Protein AF-E8RUQ1-F1 (afdb_monomer_lite)

Radius of gyration: 17.15 Å; chains: 1; bounding box: 32×26×61 Å

Structure (mmCIF, N/CA/C/O backbone):
data_AF-E8RUQ1-F1
#
_entry.id   AF-E8RUQ1-F1
#
loop_
_atom_site.group_PDB
_atom_site.id
_atom_site.type_symbol
_atom_site.label_atom_id
_atom_site.label_alt_id
_atom_site.label_comp_id
_atom_site.label_asym_id
_atom_site.label_entity_id
_atom_site.label_seq_id
_atom_site.pdbx_PDB_ins_code
_atom_site.Cartn_x
_atom_site.Cartn_y
_atom_site.Cartn_z
_atom_site.occupancy
_atom_site.B_iso_or_equiv
_atom_site.auth_seq_id
_atom_site.auth_comp_id
_atom_site.auth_asym_id
_atom_site.auth_atom_id
_atom_site.pdbx_PDB_model_num
ATOM 1 N N . MET A 1 1 ? -16.596 -7.059 -47.973 1.00 49.41 1 MET A N 1
ATOM 2 C CA . MET A 1 1 ? -15.232 -7.425 -47.549 1.00 49.41 1 MET A CA 1
ATOM 3 C C . MET A 1 1 ? -14.507 -6.138 -47.224 1.00 49.41 1 MET A C 1
ATOM 5 O O . MET A 1 1 ? -14.050 -5.463 -48.133 1.00 49.41 1 MET A O 1
ATOM 9 N N . THR A 1 2 ? -14.486 -5.767 -45.951 1.00 41.00 2 THR A N 1
ATOM 10 C CA . THR A 1 2 ? -13.601 -4.721 -45.436 1.00 41.00 2 THR A CA 1
ATOM 11 C C . THR A 1 2 ? -13.056 -5.258 -44.128 1.00 41.00 2 THR A C 1
ATOM 13 O O . THR A 1 2 ? -13.802 -5.530 -43.191 1.00 41.00 2 THR A O 1
ATOM 16 N N . ASP A 1 3 ? -11.765 -5.543 -44.189 1.00 45.41 3 ASP A N 1
ATOM 17 C CA . ASP A 1 3 ? -10.920 -6.130 -43.165 1.00 45.41 3 ASP A CA 1
ATOM 18 C C . ASP A 1 3 ? -10.891 -5.194 -41.949 1.00 45.41 3 ASP A C 1
ATOM 20 O O . ASP A 1 3 ? -10.539 -4.018 -42.072 1.00 45.41 3 ASP A O 1
ATOM 24 N N . VAL A 1 4 ? -11.347 -5.686 -40.799 1.00 50.34 4 VAL A N 1
ATOM 25 C CA . VAL A 1 4 ? -11.231 -4.970 -39.526 1.00 50.34 4 VAL A CA 1
ATOM 26 C C . VAL A 1 4 ? -9.870 -5.358 -38.954 1.00 50.34 4 VAL A C 1
ATOM 28 O O . VAL A 1 4 ? -9.666 -6.543 -38.685 1.00 50.34 4 VAL A O 1
ATOM 31 N N . PRO A 1 5 ? -8.931 -4.415 -38.765 1.00 42.22 5 PRO A N 1
ATOM 32 C CA . PRO A 1 5 ? -7.619 -4.754 -38.233 1.00 42.22 5 PRO A CA 1
ATOM 33 C C . PRO A 1 5 ? -7.761 -5.328 -36.814 1.00 42.22 5 PRO A C 1
ATOM 35 O O . PRO A 1 5 ? -8.606 -4.853 -36.045 1.00 42.22 5 PRO A O 1
ATOM 38 N N . PRO A 1 6 ? -6.958 -6.341 -36.439 1.00 42.31 6 PRO A N 1
ATOM 39 C CA . PRO A 1 6 ? -7.026 -6.921 -35.110 1.00 42.31 6 PRO A CA 1
ATOM 40 C C . PRO A 1 6 ? -6.632 -5.859 -34.084 1.00 42.31 6 PRO A C 1
ATOM 42 O O . PRO A 1 6 ? -5.588 -5.216 -34.196 1.00 42.31 6 PRO A O 1
ATOM 45 N N . LEU A 1 7 ? -7.495 -5.673 -33.087 1.00 44.88 7 LEU A N 1
ATOM 46 C CA . LEU A 1 7 ? -7.220 -4.844 -31.921 1.00 44.88 7 LEU A CA 1
ATOM 47 C C . LEU A 1 7 ? -5.932 -5.345 -31.256 1.00 44.88 7 LEU A C 1
ATOM 49 O O . LEU A 1 7 ? -5.874 -6.468 -30.756 1.00 44.88 7 LEU A O 1
ATOM 53 N N . SER A 1 8 ? -4.904 -4.498 -31.259 1.00 43.84 8 SER A N 1
ATOM 54 C CA . SER A 1 8 ? -3.707 -4.644 -30.432 1.00 43.84 8 SER A CA 1
ATOM 55 C C . SER A 1 8 ? -4.088 -4.934 -28.970 1.00 43.84 8 SER A C 1
ATOM 57 O O . SER A 1 8 ? -5.129 -4.453 -28.510 1.00 43.84 8 SER A O 1
ATOM 59 N N . PRO A 1 9 ? -3.263 -5.672 -28.203 1.00 44.19 9 PRO A N 1
ATOM 60 C CA . PRO A 1 9 ? -3.585 -6.070 -26.838 1.00 44.19 9 PRO A CA 1
ATOM 61 C C . PRO A 1 9 ? -3.431 -4.872 -25.888 1.00 44.19 9 PRO A C 1
ATOM 63 O O . PRO A 1 9 ? -2.468 -4.762 -25.139 1.00 44.19 9 PRO A O 1
ATOM 66 N N . HIS A 1 10 ? -4.385 -3.945 -25.901 1.00 43.06 10 HIS A N 1
ATOM 67 C CA . HIS A 1 10 ? -4.490 -2.862 -24.922 1.00 43.06 10 HIS A CA 1
ATOM 68 C C . HIS A 1 10 ? -5.334 -3.302 -23.715 1.00 43.06 10 HIS A C 1
ATOM 70 O O . HIS A 1 10 ? -6.292 -2.635 -23.335 1.00 43.06 10 HIS A O 1
ATOM 76 N N . GLY A 1 11 ? -4.988 -4.453 -23.127 1.00 44.03 11 GLY A N 1
ATOM 77 C CA . GLY A 1 11 ? -5.671 -5.010 -21.952 1.00 44.03 11 GLY A CA 1
ATOM 78 C C . GLY A 1 11 ? -5.129 -4.532 -20.597 1.00 44.03 11 GLY A C 1
ATOM 79 O O . GLY A 1 11 ? -5.869 -4.532 -19.623 1.00 44.03 11 GLY A O 1
ATOM 80 N N . SER A 1 12 ? -3.873 -4.080 -20.508 1.00 52.59 12 SER A N 1
ATOM 81 C CA . SER A 1 12 ? -3.202 -3.942 -19.199 1.00 52.59 12 SER A CA 1
ATOM 82 C C . SER A 1 12 ? -3.339 -2.574 -18.518 1.00 52.59 12 SER A C 1
ATOM 84 O O . SER A 1 12 ? -3.370 -2.509 -17.295 1.00 52.59 12 SER A O 1
ATOM 86 N N . LEU A 1 13 ? -3.512 -1.471 -19.257 1.00 53.28 13 LEU A N 1
ATOM 87 C CA . LEU A 1 13 ? -3.581 -0.130 -18.642 1.00 53.28 13 LEU A CA 1
ATOM 88 C C . LEU A 1 13 ? -4.816 0.059 -17.736 1.00 53.28 13 LEU A C 1
ATOM 90 O O . LEU A 1 13 ? -4.771 0.812 -16.763 1.00 53.28 13 LEU A O 1
ATOM 94 N N . GLY A 1 14 ? -5.915 -0.641 -18.036 1.00 61.88 14 GLY A N 1
ATOM 95 C CA . GLY A 1 14 ? -7.154 -0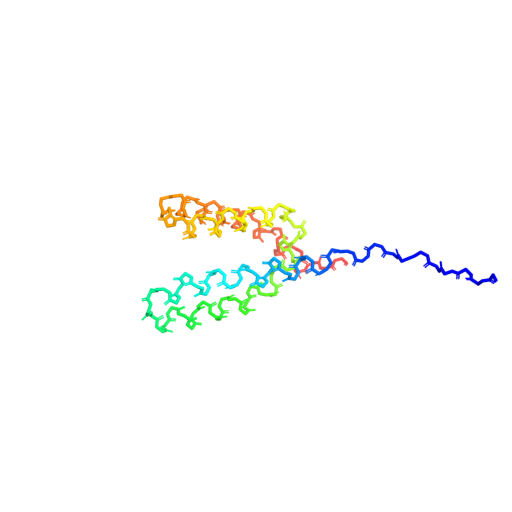.575 -17.258 1.00 61.88 14 GLY A CA 1
ATOM 96 C C . GLY A 1 14 ? -7.066 -1.304 -15.917 1.00 61.88 14 GLY A C 1
ATOM 97 O O . GLY A 1 14 ? -7.509 -0.770 -14.902 1.00 61.88 14 GLY A O 1
ATOM 98 N N . GLU A 1 15 ? -6.469 -2.496 -15.893 1.00 68.62 15 GLU A N 1
ATOM 99 C CA . GLU A 1 15 ? -6.264 -3.270 -14.661 1.00 68.62 15 GLU A CA 1
ATOM 100 C C . GLU A 1 15 ? -5.263 -2.580 -13.736 1.00 68.62 15 GLU A C 1
ATOM 102 O O . GLU A 1 15 ? -5.449 -2.519 -12.521 1.00 68.62 15 GLU A O 1
ATOM 107 N N . GLU A 1 16 ? -4.226 -1.974 -14.309 1.00 71.75 16 GLU A N 1
ATOM 108 C CA . GLU A 1 16 ? -3.204 -1.287 -13.539 1.00 71.75 16 GLU A CA 1
ATOM 109 C C . GLU A 1 16 ? -3.721 -0.041 -12.807 1.00 71.75 16 GLU A C 1
ATOM 111 O O . GLU A 1 16 ? -3.414 0.191 -11.627 1.00 71.75 16 GLU A O 1
ATOM 116 N N . ALA A 1 17 ? -4.542 0.746 -13.500 1.00 76.50 17 ALA A N 1
ATOM 117 C CA . ALA A 1 17 ? -5.247 1.872 -12.910 1.00 76.50 17 ALA A CA 1
ATOM 118 C C . ALA A 1 17 ? -6.245 1.405 -11.837 1.00 76.50 17 ALA A C 1
ATOM 120 O O . ALA A 1 17 ? -6.348 2.034 -10.782 1.00 76.50 17 ALA A O 1
ATOM 121 N N . GLN A 1 18 ? -6.929 0.276 -12.057 1.00 82.38 18 GLN A N 1
ATOM 122 C CA . GLN A 1 18 ? -7.866 -0.291 -11.084 1.00 82.38 18 GLN A CA 1
ATOM 123 C C . GLN A 1 18 ? -7.174 -0.727 -9.792 1.00 82.38 18 GLN A C 1
ATOM 125 O O . GLN A 1 18 ? -7.632 -0.345 -8.716 1.00 82.38 18 GLN A O 1
ATOM 130 N N . VAL A 1 19 ? -6.047 -1.444 -9.872 1.00 84.31 19 VAL A N 1
ATOM 131 C CA . VAL A 1 19 ? -5.275 -1.834 -8.678 1.00 84.31 19 VAL A CA 1
ATOM 132 C C . VAL A 1 19 ? -4.793 -0.596 -7.925 1.00 84.31 19 VAL A C 1
ATOM 134 O O . VAL A 1 19 ? -4.878 -0.540 -6.703 1.00 84.31 19 VAL A O 1
ATOM 137 N N . THR A 1 20 ? -4.351 0.440 -8.641 1.00 86.12 20 THR A N 1
ATOM 138 C CA . THR A 1 20 ? -3.951 1.710 -8.024 1.00 86.12 20 THR A CA 1
ATOM 139 C C . THR A 1 20 ? -5.106 2.332 -7.240 1.00 86.12 20 THR A C 1
ATOM 141 O O . THR A 1 20 ? -4.962 2.591 -6.045 1.00 86.12 20 THR A O 1
ATOM 144 N N . VAL A 1 21 ? -6.265 2.524 -7.870 1.00 87.56 21 VAL A N 1
ATOM 145 C CA . VAL A 1 21 ? -7.445 3.107 -7.214 1.00 87.56 21 VAL A CA 1
ATOM 146 C C . VAL A 1 21 ? -7.897 2.257 -6.023 1.00 87.56 21 VAL A C 1
ATOM 148 O O . VAL A 1 21 ? -8.195 2.797 -4.957 1.00 87.56 21 VAL A O 1
ATOM 151 N N . ALA A 1 22 ? -7.900 0.932 -6.167 1.00 87.56 22 ALA A N 1
ATOM 152 C CA . ALA A 1 22 ? -8.302 0.011 -5.112 1.00 87.56 22 ALA A CA 1
ATOM 153 C C . ALA A 1 22 ? -7.345 0.057 -3.905 1.00 87.56 22 ALA A C 1
ATOM 155 O O . ALA A 1 22 ? -7.807 0.136 -2.766 1.00 87.56 22 ALA A O 1
ATOM 156 N N . THR A 1 23 ? -6.030 0.130 -4.133 1.00 88.81 23 THR A N 1
ATOM 157 C CA . THR A 1 23 ? -5.042 0.324 -3.063 1.00 88.81 23 THR A CA 1
ATOM 158 C C . THR A 1 23 ? -5.254 1.652 -2.333 1.00 88.81 23 THR A C 1
ATOM 160 O O . THR A 1 23 ? -5.237 1.682 -1.105 1.00 88.81 23 THR A O 1
ATOM 163 N N . GLU A 1 24 ? -5.485 2.766 -3.047 1.00 91.12 24 GLU A N 1
ATOM 164 C CA . GLU A 1 24 ? -5.770 4.060 -2.391 1.00 91.12 24 GLU A CA 1
ATOM 165 C C . GLU A 1 24 ? -7.006 3.980 -1.501 1.00 91.12 24 GLU A C 1
ATOM 167 O O . GLU A 1 24 ? -6.989 4.461 -0.366 1.00 91.12 24 GLU A O 1
ATOM 172 N N . ARG A 1 25 ? -8.065 3.358 -2.025 1.00 90.75 25 ARG A N 1
ATOM 173 C CA . ARG A 1 25 ? -9.332 3.200 -1.326 1.00 90.75 25 ARG A CA 1
ATOM 174 C C . ARG A 1 25 ? -9.166 2.385 -0.050 1.00 90.75 25 ARG A C 1
ATOM 176 O O . ARG A 1 25 ? -9.636 2.840 0.987 1.00 90.75 25 ARG A O 1
ATOM 183 N N . LEU A 1 26 ? -8.463 1.252 -0.106 1.00 90.38 26 LEU A N 1
ATOM 184 C CA . LEU A 1 26 ? -8.224 0.409 1.066 1.00 90.38 26 LEU A CA 1
ATOM 185 C C . LEU A 1 26 ? -7.537 1.196 2.189 1.00 90.38 26 LEU A C 1
ATOM 187 O O . LEU A 1 26 ? -8.020 1.213 3.319 1.00 90.38 26 LEU A O 1
ATOM 191 N N . PHE A 1 27 ? -6.446 1.902 1.885 1.00 89.62 27 PHE A N 1
ATOM 192 C CA . PHE A 1 27 ? -5.739 2.680 2.903 1.00 89.62 27 PHE A CA 1
ATOM 193 C C . PHE A 1 27 ? -6.586 3.833 3.459 1.00 89.62 27 PHE A C 1
ATOM 195 O O . PHE A 1 27 ? -6.572 4.080 4.665 1.00 89.62 27 PHE A O 1
ATOM 202 N N . CYS A 1 28 ? -7.368 4.510 2.614 1.00 90.44 28 CYS A N 1
ATOM 203 C CA . CYS A 1 28 ? -8.327 5.511 3.080 1.00 90.44 28 CYS A CA 1
ATOM 204 C C . CYS A 1 28 ? -9.397 4.898 3.997 1.00 90.44 28 CYS A C 1
ATOM 206 O O . CYS A 1 28 ? -9.722 5.495 5.018 1.00 90.44 28 CYS A O 1
ATOM 208 N N . GLU A 1 29 ? -9.932 3.720 3.674 1.00 89.88 29 GLU A N 1
ATOM 209 C CA . GLU A 1 29 ? -10.928 3.023 4.498 1.00 89.88 29 GLU A CA 1
ATOM 210 C C . GLU A 1 29 ? -10.362 2.624 5.866 1.00 89.88 29 GLU A C 1
ATOM 212 O O . GLU A 1 29 ? -11.005 2.877 6.888 1.00 89.88 29 GLU A O 1
ATOM 217 N N . VAL A 1 30 ? -9.139 2.083 5.903 1.00 87.38 30 VAL A N 1
ATOM 218 C CA . VAL A 1 30 ? -8.434 1.751 7.152 1.00 87.38 30 VAL A CA 1
ATOM 219 C C . VAL A 1 30 ? -8.270 2.995 8.026 1.00 87.38 30 VAL A C 1
ATOM 221 O O . VAL A 1 30 ? -8.643 2.987 9.199 1.00 87.38 30 VAL A O 1
ATOM 224 N N . VAL A 1 31 ? -7.764 4.090 7.454 1.00 88.69 31 VAL A N 1
ATOM 225 C CA . VAL A 1 31 ? -7.493 5.327 8.201 1.00 88.69 31 VAL A CA 1
ATOM 226 C C . VAL A 1 31 ? -8.778 6.029 8.643 1.00 88.69 31 VAL A C 1
ATOM 228 O O . VAL A 1 31 ? -8.852 6.529 9.765 1.00 88.69 31 VAL A O 1
ATOM 231 N N . ASN A 1 32 ? -9.820 6.034 7.810 1.00 87.38 32 ASN A N 1
ATOM 232 C CA . ASN A 1 32 ? -11.114 6.616 8.168 1.00 87.38 32 ASN A CA 1
ATOM 233 C C . ASN A 1 32 ? -11.794 5.855 9.315 1.00 87.38 32 ASN A C 1
ATOM 235 O O . ASN A 1 32 ? -12.492 6.471 10.121 1.00 87.38 32 ASN A O 1
ATOM 239 N N . GLY A 1 33 ? -11.540 4.548 9.441 1.00 85.19 33 GLY A N 1
ATOM 240 C CA . GLY A 1 33 ? -11.983 3.749 10.585 1.00 85.19 33 GLY A CA 1
ATOM 241 C C . GLY A 1 33 ? -11.428 4.230 11.932 1.00 85.19 33 GLY A C 1
ATOM 242 O O . GLY A 1 33 ? -12.054 3.995 12.960 1.00 85.19 33 GLY A O 1
ATOM 243 N N . LEU A 1 34 ? -10.302 4.954 11.936 1.00 85.81 34 LEU A N 1
ATOM 244 C CA . LEU A 1 34 ? -9.670 5.493 13.146 1.00 85.81 34 LEU A CA 1
ATOM 245 C C . LEU A 1 34 ? -10.269 6.832 13.607 1.00 85.81 34 LEU A C 1
ATOM 247 O O . LEU A 1 34 ? -9.840 7.365 14.627 1.00 85.81 34 LEU A O 1
ATOM 251 N N . GLN A 1 35 ? -11.215 7.403 12.848 1.00 87.75 35 GLN A N 1
ATOM 252 C CA . GLN A 1 35 ? -11.877 8.683 13.146 1.00 87.75 35 GLN A CA 1
ATOM 253 C C . GLN A 1 35 ? -10.900 9.837 13.454 1.00 87.75 35 GLN A C 1
ATOM 255 O O . GLN A 1 35 ? -11.207 10.739 14.232 1.00 87.75 35 GLN A O 1
ATOM 260 N N . ASN A 1 36 ? -9.719 9.830 12.825 1.00 90.75 36 ASN A N 1
ATOM 261 C CA . ASN A 1 36 ? -8.682 10.839 13.024 1.00 90.75 36 ASN A CA 1
ATOM 262 C C . ASN A 1 36 ? -8.498 11.695 11.753 1.00 90.75 36 ASN A C 1
ATOM 264 O O . ASN A 1 36 ? -7.837 11.258 10.805 1.00 90.75 36 ASN A O 1
ATOM 268 N N . PRO A 1 37 ? -9.012 12.941 11.730 1.00 89.00 37 PRO A N 1
ATOM 269 C CA . PRO A 1 37 ? -8.955 13.799 10.547 1.00 89.00 37 PRO A CA 1
ATOM 270 C C . PRO A 1 37 ? -7.536 14.144 10.086 1.00 89.00 37 PRO A C 1
ATOM 272 O O . PRO A 1 37 ? -7.325 14.402 8.900 1.00 89.00 37 PRO A O 1
ATOM 275 N N . LEU A 1 38 ? -6.564 14.177 11.003 1.00 91.75 38 LEU A N 1
ATOM 276 C CA . LEU A 1 38 ? -5.171 14.454 10.660 1.00 91.75 38 LEU A CA 1
ATOM 277 C C . LEU A 1 38 ? -4.581 13.293 9.853 1.00 91.75 38 LEU A C 1
ATOM 279 O O . LEU A 1 38 ? -3.988 13.525 8.799 1.00 91.75 38 LEU A O 1
ATOM 283 N N . LEU A 1 39 ? -4.809 12.057 10.308 1.00 89.56 39 LEU A N 1
ATOM 284 C CA . LEU A 1 39 ? -4.356 10.861 9.600 1.00 89.56 39 LEU A CA 1
ATOM 285 C C . LEU A 1 39 ? -5.039 10.732 8.235 1.00 89.56 39 LEU A C 1
ATOM 287 O O . LEU A 1 39 ? -4.355 10.463 7.251 1.00 89.56 39 LEU A O 1
ATOM 291 N N . SER A 1 40 ? -6.345 11.009 8.129 1.00 90.31 40 SER A N 1
ATOM 292 C CA . SER A 1 40 ? -7.052 10.984 6.837 1.00 90.31 40 SER A CA 1
ATOM 293 C C . SER A 1 40 ? -6.450 11.974 5.831 1.00 90.31 40 SER A C 1
ATOM 295 O O . SER A 1 40 ? -6.231 11.624 4.671 1.00 90.31 40 SER A O 1
ATOM 297 N N . ARG A 1 41 ? -6.117 13.200 6.264 1.00 90.31 41 ARG A N 1
ATOM 298 C CA . ARG A 1 41 ? -5.453 14.196 5.398 1.00 90.31 41 ARG A CA 1
ATOM 299 C C . ARG A 1 41 ? -4.049 13.758 4.993 1.00 90.31 41 ARG A C 1
ATOM 301 O O . ARG A 1 41 ? -3.667 13.922 3.836 1.00 90.31 41 ARG A O 1
ATOM 308 N N . GLN A 1 42 ? -3.286 13.202 5.932 1.00 92.56 42 GLN A N 1
ATOM 309 C CA . GLN A 1 42 ? -1.949 12.689 5.650 1.00 92.56 42 GLN A CA 1
ATOM 310 C C . GLN A 1 42 ? -1.999 11.530 4.647 1.00 92.56 42 GLN A C 1
ATOM 312 O O . GLN A 1 42 ? -1.185 11.494 3.727 1.00 92.56 42 GLN A O 1
ATOM 317 N N . MET A 1 43 ? -2.983 10.637 4.769 1.00 92.38 43 MET A N 1
ATOM 318 C CA . MET A 1 43 ? -3.178 9.526 3.841 1.00 92.38 43 MET A CA 1
ATOM 319 C C . MET A 1 43 ? -3.558 10.009 2.438 1.00 92.38 43 MET A C 1
ATOM 321 O O . MET A 1 43 ? -3.001 9.528 1.455 1.00 92.38 43 MET A O 1
ATOM 325 N N . ALA A 1 44 ? -4.441 11.005 2.329 1.00 89.38 44 ALA A N 1
ATOM 326 C CA . ALA A 1 44 ? -4.793 11.604 1.042 1.00 89.38 44 ALA A CA 1
ATOM 327 C C . ALA A 1 44 ? -3.563 12.200 0.336 1.00 89.38 44 ALA A C 1
ATOM 329 O O . ALA A 1 44 ? -3.321 11.910 -0.835 1.00 89.38 44 ALA A O 1
ATOM 330 N N . ARG A 1 45 ? -2.737 12.955 1.072 1.00 91.56 45 ARG A N 1
ATOM 331 C CA . ARG A 1 45 ? -1.480 13.510 0.549 1.00 91.56 45 ARG A CA 1
ATOM 332 C C . ARG A 1 45 ? -0.491 12.416 0.145 1.00 91.56 45 ARG A C 1
ATOM 334 O O . ARG A 1 45 ? 0.172 12.535 -0.879 1.00 91.56 45 ARG A O 1
ATOM 341 N N . MET A 1 46 ? -0.388 11.350 0.938 1.00 90.31 46 MET A N 1
ATOM 342 C CA . MET A 1 46 ? 0.472 10.212 0.615 1.00 90.31 46 MET A CA 1
ATOM 343 C C . MET A 1 46 ? 0.022 9.526 -0.678 1.00 90.31 46 MET A C 1
ATOM 345 O O . MET A 1 46 ? 0.850 9.247 -1.538 1.00 90.31 46 MET A O 1
ATOM 349 N N . ASN A 1 47 ? -1.283 9.301 -0.850 1.00 90.31 47 ASN A N 1
ATOM 350 C CA . ASN A 1 47 ? -1.830 8.728 -2.078 1.00 90.31 47 ASN A CA 1
ATOM 351 C C . ASN A 1 47 ? -1.523 9.606 -3.298 1.00 90.31 47 ASN A C 1
ATOM 353 O O . ASN A 1 47 ? -1.104 9.078 -4.322 1.00 90.31 47 ASN A O 1
ATOM 357 N N . GLU A 1 48 ? -1.646 10.929 -3.181 1.00 89.69 48 GLU A N 1
ATOM 358 C CA . GLU A 1 48 ? -1.311 11.857 -4.267 1.00 89.69 48 GLU A CA 1
ATOM 359 C C . GLU A 1 48 ? 0.156 11.749 -4.710 1.00 89.69 48 GLU A C 1
ATOM 361 O O . GLU A 1 48 ? 0.429 11.653 -5.906 1.00 89.69 48 GLU A O 1
ATOM 366 N N . ILE A 1 49 ? 1.094 11.680 -3.761 1.00 89.00 49 ILE A N 1
ATOM 367 C CA . ILE A 1 49 ? 2.518 11.462 -4.063 1.00 89.00 49 ILE A CA 1
ATOM 368 C C . ILE A 1 49 ? 2.713 10.087 -4.717 1.00 89.00 49 ILE A C 1
ATOM 370 O O . ILE A 1 49 ? 3.371 9.962 -5.750 1.00 89.00 49 ILE A O 1
ATOM 374 N N . MET A 1 50 ? 2.100 9.048 -4.148 1.00 88.12 50 MET A N 1
ATOM 375 C CA . MET A 1 50 ? 2.259 7.675 -4.624 1.00 88.12 50 MET A CA 1
ATOM 376 C C . MET A 1 50 ? 1.671 7.445 -6.019 1.00 88.12 50 MET A C 1
ATOM 378 O O . MET A 1 50 ? 2.165 6.569 -6.724 1.00 88.12 50 MET A O 1
ATOM 382 N N . ARG A 1 51 ? 0.687 8.231 -6.477 1.00 87.69 51 ARG A N 1
ATOM 383 C CA . ARG A 1 51 ? 0.178 8.147 -7.862 1.00 87.69 51 ARG A CA 1
ATOM 384 C C . ARG A 1 51 ? 1.268 8.319 -8.913 1.00 87.69 51 ARG A C 1
ATOM 386 O O . ARG A 1 51 ? 1.159 7.730 -9.981 1.00 87.69 51 ARG A O 1
ATOM 393 N N . GLN A 1 52 ? 2.314 9.083 -8.610 1.00 85.69 52 GLN A N 1
ATOM 394 C CA . GLN A 1 52 ? 3.446 9.273 -9.517 1.00 85.69 52 GLN A CA 1
ATOM 395 C C . GLN A 1 52 ? 4.381 8.056 -9.540 1.00 85.69 52 GLN A C 1
ATOM 397 O O . GLN A 1 52 ? 5.031 7.801 -10.545 1.00 85.69 52 GLN A O 1
ATOM 402 N N . VAL A 1 53 ? 4.435 7.286 -8.449 1.00 84.94 53 VAL A N 1
ATOM 403 C CA . VAL A 1 53 ? 5.354 6.148 -8.271 1.00 84.94 53 VAL A CA 1
ATOM 404 C C . VAL A 1 53 ? 4.724 4.826 -8.725 1.00 84.94 53 VAL A C 1
ATOM 406 O O . VAL A 1 53 ? 5.397 3.963 -9.285 1.00 84.94 53 VAL A O 1
ATOM 409 N N . ARG A 1 54 ? 3.412 4.665 -8.536 1.00 85.62 54 ARG A N 1
ATOM 410 C CA . ARG A 1 54 ? 2.671 3.415 -8.782 1.00 85.62 54 ARG A CA 1
ATOM 411 C C . ARG A 1 54 ? 2.701 2.864 -10.218 1.00 85.62 54 ARG A C 1
ATOM 413 O O . ARG A 1 54 ? 2.621 1.640 -10.346 1.00 85.62 54 ARG A O 1
ATOM 420 N N . PRO A 1 55 ? 2.823 3.674 -11.288 1.00 84.94 55 PRO A N 1
ATOM 421 C CA . PRO A 1 55 ? 3.063 3.144 -12.632 1.00 84.94 55 PRO A CA 1
ATOM 422 C C . PRO A 1 55 ? 4.398 2.393 -12.732 1.00 84.94 55 PRO A C 1
ATOM 424 O O . PRO A 1 55 ? 4.462 1.323 -13.323 1.00 84.94 55 PRO A O 1
ATOM 427 N N . TYR A 1 56 ? 5.450 2.890 -12.077 1.00 85.38 56 TYR A N 1
ATOM 428 C CA . TYR A 1 56 ? 6.753 2.220 -12.045 1.00 85.38 56 TYR A CA 1
ATOM 429 C C . TYR A 1 56 ? 6.727 0.966 -11.161 1.00 85.38 56 TYR A C 1
ATOM 431 O O . TYR A 1 56 ? 7.343 -0.042 -11.495 1.00 85.38 56 TYR A O 1
ATOM 439 N N . GLU A 1 57 ? 5.960 0.984 -10.065 1.00 85.25 57 GLU A N 1
ATOM 440 C CA . GLU A 1 57 ? 5.723 -0.226 -9.265 1.00 85.25 57 GLU A CA 1
ATOM 441 C C . GLU A 1 57 ? 4.996 -1.313 -10.064 1.00 85.25 57 GLU A C 1
ATOM 443 O O . GLU A 1 57 ? 5.280 -2.489 -9.861 1.00 85.25 57 GLU A O 1
ATOM 448 N N . ALA A 1 58 ? 4.093 -0.946 -10.984 1.00 83.25 58 ALA A N 1
ATOM 449 C CA . ALA A 1 58 ? 3.400 -1.907 -11.847 1.00 83.25 58 ALA A CA 1
ATOM 450 C C . ALA A 1 58 ? 4.384 -2.758 -12.659 1.00 83.25 58 ALA A C 1
ATOM 452 O O . ALA A 1 58 ? 4.209 -3.969 -12.767 1.00 83.25 58 ALA A O 1
ATOM 453 N N . ALA A 1 59 ? 5.451 -2.131 -13.161 1.00 84.06 59 ALA A N 1
ATOM 454 C CA . ALA A 1 59 ? 6.489 -2.806 -13.929 1.00 84.06 59 ALA A CA 1
ATOM 455 C C . ALA A 1 59 ? 7.368 -3.737 -13.072 1.00 84.06 59 ALA A C 1
ATOM 457 O O . ALA A 1 59 ? 7.915 -4.710 -13.587 1.00 84.06 59 ALA A O 1
ATOM 458 N N . LEU A 1 60 ? 7.513 -3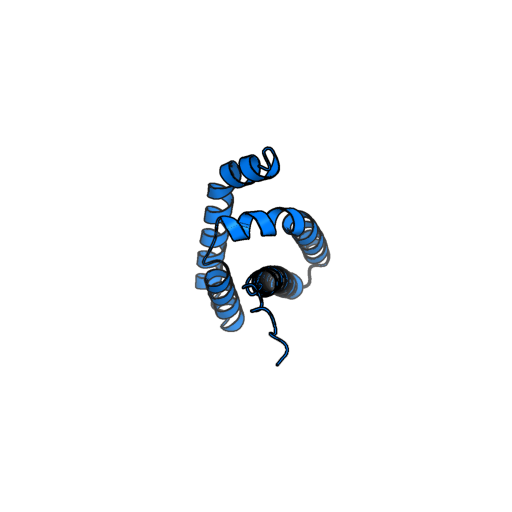.455 -11.771 1.00 86.00 60 LEU A N 1
ATOM 459 C CA . LEU A 1 60 ? 8.396 -4.201 -10.862 1.00 86.00 60 LEU A CA 1
ATOM 460 C C . LEU A 1 60 ? 7.664 -5.240 -9.995 1.00 86.00 60 LEU A C 1
ATOM 462 O O . LEU A 1 60 ? 8.298 -6.137 -9.437 1.00 86.00 60 LEU A O 1
ATOM 466 N N . ILE A 1 61 ? 6.344 -5.118 -9.844 1.00 87.56 61 ILE A N 1
ATOM 467 C CA . ILE A 1 61 ? 5.519 -5.935 -8.945 1.00 87.56 61 ILE A CA 1
ATOM 468 C C . ILE A 1 61 ? 4.355 -6.545 -9.744 1.00 87.56 61 ILE A C 1
ATOM 470 O O . ILE A 1 61 ? 3.230 -6.038 -9.686 1.00 87.56 61 ILE A O 1
ATOM 474 N N . PRO A 1 62 ? 4.594 -7.642 -10.485 1.00 85.06 62 PRO A N 1
ATOM 475 C CA . PRO A 1 62 ? 3.580 -8.238 -11.358 1.00 85.06 62 PRO A CA 1
ATOM 476 C C . PRO A 1 62 ? 2.387 -8.834 -10.589 1.00 85.06 62 PRO A C 1
ATOM 478 O O . PRO A 1 62 ? 1.275 -8.898 -11.102 1.00 85.06 62 PRO A O 1
ATOM 481 N N . ASP A 1 63 ? 2.589 -9.237 -9.337 1.00 88.94 63 ASP A N 1
ATOM 482 C CA . ASP A 1 63 ? 1.611 -9.871 -8.443 1.00 88.94 63 ASP A CA 1
ATOM 483 C C . ASP A 1 63 ? 0.914 -8.882 -7.487 1.00 88.94 63 ASP A C 1
ATOM 485 O O . ASP A 1 63 ? 0.219 -9.290 -6.556 1.00 88.94 63 ASP A O 1
ATOM 489 N N . ARG A 1 64 ? 1.037 -7.569 -7.718 1.00 88.50 64 ARG A N 1
ATOM 490 C CA . ARG A 1 64 ? 0.463 -6.533 -6.837 1.00 88.50 64 ARG A CA 1
ATOM 491 C C . ARG A 1 64 ? -1.049 -6.642 -6.618 1.00 88.50 64 ARG A C 1
ATOM 493 O O . ARG A 1 64 ? -1.538 -6.254 -5.563 1.00 88.50 64 ARG A O 1
ATOM 500 N N . ALA A 1 65 ? -1.791 -7.155 -7.602 1.00 89.44 65 ALA A N 1
ATOM 501 C CA . ALA A 1 65 ? -3.233 -7.360 -7.478 1.00 89.44 65 ALA A CA 1
ATOM 502 C C . ALA A 1 65 ? -3.549 -8.430 -6.420 1.00 89.44 65 ALA A C 1
ATOM 504 O O . ALA A 1 65 ? -4.423 -8.233 -5.584 1.00 89.44 65 ALA A O 1
ATOM 505 N N . GLN A 1 66 ? -2.780 -9.524 -6.403 1.00 91.50 66 GLN A N 1
ATOM 506 C CA . GLN A 1 66 ? -2.937 -10.604 -5.424 1.00 91.50 66 GLN A CA 1
ATOM 507 C C . GLN A 1 66 ? -2.559 -10.140 -4.016 1.00 91.50 66 GLN A C 1
ATOM 509 O O . GLN A 1 66 ? -3.216 -10.494 -3.038 1.00 91.50 66 GLN A O 1
ATOM 514 N N . GLU A 1 67 ? -1.510 -9.326 -3.911 1.00 92.69 67 GLU A N 1
ATOM 515 C CA . GLU A 1 67 ? -1.099 -8.729 -2.643 1.00 92.69 67 GLU A CA 1
ATOM 516 C C . GLU A 1 67 ? -2.175 -7.779 -2.087 1.00 92.69 67 GLU A C 1
ATOM 518 O O . GLU A 1 67 ? -2.506 -7.850 -0.901 1.00 92.69 67 GLU A O 1
ATOM 523 N N . LEU A 1 68 ? -2.776 -6.941 -2.943 1.00 93.06 68 LEU A N 1
ATOM 524 C CA . LEU A 1 68 ? -3.892 -6.080 -2.554 1.00 93.06 68 LEU A CA 1
ATOM 525 C C . LEU A 1 68 ? -5.113 -6.896 -2.115 1.00 93.06 68 LEU A C 1
ATOM 527 O O . LEU A 1 68 ? -5.707 -6.589 -1.082 1.00 93.06 68 LEU A O 1
ATOM 531 N N . ASP A 1 69 ? -5.467 -7.945 -2.856 1.00 93.38 69 ASP A N 1
ATOM 532 C CA . ASP A 1 69 ? -6.569 -8.837 -2.495 1.00 93.38 69 ASP A CA 1
ATOM 533 C C . ASP A 1 69 ? -6.342 -9.487 -1.126 1.00 93.38 69 ASP A C 1
ATOM 535 O O . ASP A 1 69 ? -7.273 -9.597 -0.326 1.00 93.38 69 ASP A O 1
ATOM 539 N N . ALA A 1 70 ? -5.107 -9.895 -0.821 1.00 94.50 70 ALA A N 1
ATOM 540 C CA . ALA A 1 70 ? -4.766 -10.463 0.478 1.00 94.50 70 ALA A CA 1
ATOM 541 C C . ALA A 1 70 ? -4.956 -9.447 1.617 1.00 94.50 70 ALA A C 1
ATOM 543 O O . ALA A 1 70 ? -5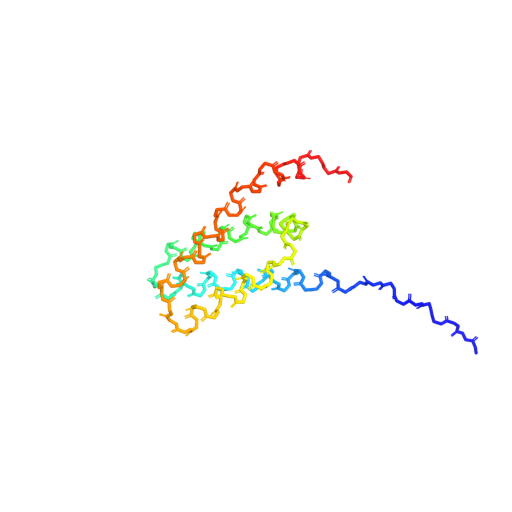.537 -9.793 2.650 1.00 94.50 70 ALA A O 1
ATOM 544 N N . LEU A 1 71 ? -4.516 -8.199 1.422 1.00 94.19 71 LEU A N 1
ATOM 545 C CA . LEU A 1 71 ? -4.710 -7.110 2.385 1.00 94.19 71 LEU A CA 1
ATOM 546 C C . LEU A 1 71 ? -6.195 -6.780 2.582 1.00 94.19 71 LEU A C 1
ATOM 548 O O . LEU A 1 71 ? -6.661 -6.671 3.716 1.00 94.19 71 LEU A O 1
ATOM 552 N N . ALA A 1 72 ? -6.946 -6.658 1.486 1.00 93.31 72 ALA A N 1
ATOM 553 C CA . ALA A 1 72 ? -8.370 -6.349 1.518 1.00 93.31 72 ALA A CA 1
ATOM 554 C C . ALA A 1 72 ? -9.171 -7.441 2.241 1.00 93.31 72 ALA A C 1
ATOM 556 O O . ALA A 1 72 ? -10.034 -7.122 3.059 1.00 93.31 72 ALA A O 1
ATOM 557 N N . ARG A 1 73 ? -8.850 -8.721 2.003 1.00 94.69 73 ARG A N 1
ATOM 558 C CA . ARG A 1 73 ? -9.468 -9.852 2.714 1.00 94.69 73 ARG A CA 1
ATOM 559 C C . ARG A 1 73 ? -9.150 -9.829 4.205 1.00 94.69 73 ARG A C 1
ATOM 561 O O . ARG A 1 73 ? -10.072 -9.890 5.006 1.00 94.69 73 ARG A O 1
ATOM 568 N N . ALA A 1 74 ? -7.882 -9.658 4.588 1.00 94.69 74 ALA A N 1
ATOM 569 C CA . ALA A 1 74 ? -7.504 -9.587 6.003 1.00 94.69 74 ALA A CA 1
ATOM 570 C C . ALA A 1 74 ? -8.208 -8.428 6.735 1.00 94.69 74 ALA A C 1
ATOM 572 O O . ALA A 1 74 ? -8.660 -8.584 7.870 1.00 94.69 74 ALA A O 1
ATOM 573 N N . TRP A 1 75 ? -8.361 -7.277 6.071 1.00 92.19 75 TRP A N 1
ATOM 574 C CA . TRP A 1 75 ? -9.134 -6.156 6.603 1.00 92.19 75 TRP A CA 1
ATOM 575 C C . TRP A 1 75 ? -10.631 -6.473 6.733 1.00 92.19 75 TRP A C 1
ATOM 577 O O . TRP A 1 75 ? -11.220 -6.188 7.779 1.00 92.19 75 TRP A O 1
ATOM 587 N N . ALA A 1 76 ? -11.240 -7.071 5.705 1.00 92.94 76 ALA A N 1
ATOM 588 C CA . ALA A 1 76 ? -12.655 -7.445 5.699 1.00 92.94 76 ALA A CA 1
ATOM 589 C C . ALA A 1 76 ? -12.989 -8.478 6.789 1.00 92.94 76 ALA A C 1
ATOM 591 O O . ALA A 1 76 ? -13.966 -8.304 7.518 1.00 92.94 76 ALA A O 1
ATOM 592 N N . ASP A 1 77 ? -12.128 -9.483 6.959 1.00 95.50 77 ASP A N 1
ATOM 593 C CA . ASP A 1 77 ? -12.262 -10.551 7.959 1.00 95.50 77 ASP A CA 1
ATOM 594 C C . ASP A 1 77 ? -11.914 -10.083 9.383 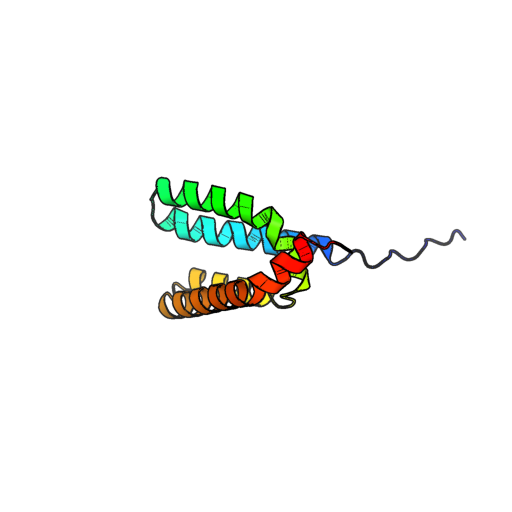1.00 95.50 77 ASP A C 1
ATOM 596 O O . ASP A 1 77 ? -12.061 -10.834 10.346 1.00 95.50 77 ASP A O 1
ATOM 600 N N . ARG A 1 78 ? -11.454 -8.832 9.534 1.00 92.94 78 ARG A N 1
ATOM 601 C CA . ARG A 1 78 ? -10.958 -8.249 10.792 1.00 92.94 78 ARG A CA 1
ATOM 602 C C . ARG A 1 78 ? -9.794 -9.027 11.420 1.00 92.94 78 ARG A C 1
ATOM 604 O O . ARG A 1 78 ? -9.543 -8.908 12.619 1.00 92.94 78 ARG A O 1
ATOM 611 N N . ASP A 1 79 ? -9.034 -9.753 10.607 1.00 95.94 79 ASP A N 1
ATOM 612 C CA . ASP A 1 79 ? -7.840 -10.483 11.027 1.00 95.94 79 ASP A CA 1
ATOM 613 C C . ASP A 1 79 ? -6.645 -9.521 11.142 1.00 95.94 79 ASP A C 1
ATOM 615 O O . ASP A 1 79 ? -5.837 -9.361 10.224 1.00 95.94 79 ASP A O 1
ATOM 619 N N . MET A 1 80 ? -6.563 -8.820 12.278 1.00 92.69 80 MET A N 1
ATOM 620 C CA . MET A 1 80 ? -5.564 -7.767 12.499 1.00 92.69 80 MET A CA 1
ATOM 621 C C . MET A 1 80 ? -4.127 -8.301 12.548 1.00 92.69 80 MET A C 1
ATOM 623 O O . MET A 1 80 ? -3.221 -7.626 12.067 1.00 92.69 80 MET A O 1
ATOM 627 N N . ALA A 1 81 ? -3.914 -9.513 13.069 1.00 94.81 81 ALA A N 1
ATOM 628 C CA . ALA A 1 81 ? -2.583 -10.120 13.146 1.00 94.81 81 ALA A CA 1
ATOM 629 C C . ALA A 1 81 ? -2.041 -10.446 11.746 1.00 94.81 81 ALA A C 1
ATOM 631 O O . ALA A 1 81 ? -0.884 -10.160 11.413 1.00 94.81 81 ALA A O 1
ATOM 632 N N . ARG A 1 82 ? -2.900 -11.001 10.884 1.00 95.06 82 ARG A N 1
ATOM 633 C CA . ARG A 1 82 ? -2.552 -11.230 9.484 1.00 95.06 82 ARG A CA 1
ATOM 634 C C . ARG A 1 82 ? -2.377 -9.921 8.728 1.00 95.06 82 ARG A C 1
ATOM 636 O O . ARG A 1 82 ? -1.452 -9.815 7.926 1.00 95.06 82 ARG A O 1
ATOM 643 N N . LEU A 1 83 ? -3.232 -8.932 8.980 1.00 92.38 83 LEU A N 1
ATOM 644 C CA . LEU A 1 83 ? -3.132 -7.622 8.345 1.00 92.38 83 LEU A CA 1
ATOM 645 C C . LEU A 1 83 ? -1.799 -6.937 8.668 1.00 92.38 83 LEU A C 1
ATOM 647 O O . LEU A 1 83 ? -1.155 -6.434 7.754 1.00 92.38 83 LEU A O 1
ATOM 651 N N . GLU A 1 84 ? -1.356 -6.963 9.925 1.00 94.25 84 GLU A N 1
ATOM 652 C CA . GLU A 1 84 ? -0.054 -6.423 10.336 1.00 94.25 84 GLU A CA 1
ATOM 653 C C . GLU A 1 84 ? 1.099 -7.109 9.592 1.00 94.25 84 GLU A C 1
ATOM 655 O O . GLU A 1 84 ? 1.948 -6.441 9.000 1.00 94.25 84 GLU A O 1
ATOM 660 N N . THR A 1 85 ? 1.076 -8.443 9.530 1.00 96.56 85 THR A N 1
ATOM 661 C CA . THR A 1 85 ? 2.083 -9.229 8.801 1.00 96.56 85 THR A CA 1
ATOM 662 C C . THR A 1 85 ? 2.124 -8.863 7.314 1.00 96.56 85 THR A C 1
ATOM 664 O O . THR A 1 85 ? 3.197 -8.653 6.744 1.00 96.56 85 THR A O 1
ATOM 667 N N . LEU A 1 86 ? 0.955 -8.761 6.675 1.00 95.25 86 LEU A N 1
ATOM 668 C CA . LEU A 1 86 ? 0.846 -8.410 5.261 1.00 95.25 86 LEU A CA 1
ATOM 669 C C . LEU A 1 86 ? 1.280 -6.964 4.995 1.00 95.25 86 LEU A C 1
ATOM 671 O O . LEU A 1 86 ? 1.933 -6.713 3.987 1.00 95.25 86 LEU A O 1
ATOM 675 N N . LEU A 1 87 ? 0.964 -6.020 5.886 1.00 93.31 87 LEU A N 1
ATOM 676 C CA . LEU A 1 87 ? 1.396 -4.624 5.775 1.00 93.31 87 LEU A CA 1
ATOM 677 C C . LEU A 1 87 ? 2.915 -4.484 5.912 1.00 93.31 87 LEU A C 1
ATOM 679 O O . LEU A 1 87 ? 3.526 -3.717 5.167 1.00 93.31 87 LEU A O 1
ATOM 683 N N . GLN A 1 88 ? 3.528 -5.243 6.821 1.00 94.44 88 GLN A N 1
ATOM 684 C CA . GLN A 1 88 ? 4.979 -5.258 6.977 1.00 94.44 88 GLN A CA 1
ATOM 685 C C . GLN A 1 88 ? 5.658 -5.812 5.717 1.00 94.44 88 GLN A C 1
ATOM 687 O O . GLN A 1 88 ? 6.538 -5.160 5.157 1.00 94.44 88 GLN A O 1
ATOM 692 N N . ALA A 1 89 ? 5.182 -6.950 5.202 1.00 94.19 89 ALA A N 1
ATOM 693 C CA . ALA A 1 89 ? 5.686 -7.529 3.957 1.00 94.19 89 ALA A CA 1
ATOM 694 C C . ALA A 1 89 ? 5.495 -6.584 2.756 1.00 94.19 89 ALA A C 1
ATOM 696 O O . ALA A 1 89 ? 6.423 -6.381 1.967 1.00 94.19 89 ALA A O 1
ATOM 697 N N . TYR A 1 90 ? 4.319 -5.954 2.657 1.00 93.00 90 TYR A N 1
ATOM 698 C CA . TYR A 1 90 ? 4.011 -4.930 1.661 1.00 93.00 90 TYR A CA 1
ATOM 699 C C . TYR A 1 90 ? 5.050 -3.805 1.709 1.00 93.00 90 TYR A C 1
ATOM 701 O O . TYR A 1 90 ? 5.591 -3.424 0.668 1.00 93.00 90 TYR A O 1
ATOM 709 N N . PHE A 1 91 ? 5.356 -3.287 2.902 1.00 91.00 91 PHE A N 1
ATOM 710 C CA . PHE A 1 91 ? 6.289 -2.179 3.089 1.00 91.00 91 PHE A CA 1
ATOM 711 C C . PHE A 1 91 ? 7.737 -2.572 2.778 1.00 91.00 91 PHE A C 1
ATOM 713 O O . PHE A 1 91 ? 8.415 -1.863 2.030 1.00 91.00 91 PHE A O 1
ATOM 720 N N . ASP A 1 92 ? 8.200 -3.711 3.292 1.00 93.38 92 ASP A N 1
ATOM 721 C CA . ASP A 1 92 ? 9.568 -4.191 3.083 1.00 93.38 92 ASP A CA 1
ATOM 722 C C . ASP A 1 92 ? 9.864 -4.422 1.602 1.00 93.38 92 ASP A C 1
ATOM 724 O O . ASP A 1 92 ? 10.930 -4.042 1.106 1.00 93.38 92 ASP A O 1
ATOM 728 N N . ARG A 1 93 ? 8.881 -4.945 0.861 1.00 92.19 93 ARG A N 1
ATOM 729 C CA . ARG A 1 93 ? 8.988 -5.115 -0.586 1.00 92.19 93 ARG A CA 1
ATOM 730 C C . ARG A 1 93 ? 9.153 -3.781 -1.312 1.00 92.19 93 ARG A C 1
ATOM 732 O O . ARG A 1 93 ? 10.076 -3.650 -2.112 1.00 92.19 93 ARG A O 1
ATOM 739 N N . ARG A 1 94 ? 8.318 -2.770 -1.023 1.00 90.94 94 ARG A N 1
ATOM 740 C CA . ARG A 1 94 ? 8.476 -1.434 -1.644 1.00 90.94 94 ARG A CA 1
ATOM 741 C C . ARG A 1 94 ? 9.821 -0.822 -1.285 1.00 90.94 94 ARG A C 1
ATOM 743 O O . ARG A 1 94 ? 10.487 -0.276 -2.157 1.00 90.94 94 ARG A O 1
ATOM 750 N N . LYS A 1 95 ? 10.250 -0.948 -0.027 1.00 91.81 95 LYS A N 1
ATOM 751 C CA . LYS A 1 95 ? 11.534 -0.420 0.444 1.00 91.81 95 LYS A CA 1
ATOM 752 C C . LYS A 1 95 ? 12.716 -1.032 -0.313 1.00 91.81 95 LYS A C 1
ATOM 754 O O . LYS A 1 95 ? 13.620 -0.301 -0.710 1.00 91.81 95 LYS A O 1
ATOM 759 N N . ALA A 1 96 ? 12.690 -2.341 -0.561 1.00 91.88 96 ALA A N 1
ATOM 760 C CA . ALA A 1 96 ? 13.717 -3.031 -1.342 1.00 91.88 96 ALA A CA 1
ATOM 761 C C . ALA A 1 96 ? 13.751 -2.589 -2.818 1.00 91.88 96 ALA A C 1
ATOM 763 O O . ALA A 1 96 ? 14.808 -2.617 -3.447 1.00 91.88 96 ALA A O 1
ATOM 764 N N . LEU A 1 97 ? 12.612 -2.152 -3.362 1.00 90.50 97 LEU A N 1
ATOM 765 C CA . LEU A 1 97 ? 12.486 -1.696 -4.748 1.00 90.50 97 LEU A CA 1
ATOM 766 C C . LEU A 1 97 ? 12.847 -0.220 -4.951 1.00 90.50 97 LEU A C 1
ATOM 768 O O . LEU A 1 97 ? 13.052 0.183 -6.094 1.00 90.50 97 LEU A O 1
ATOM 772 N N . VAL A 1 98 ? 12.989 0.578 -3.884 1.00 88.75 98 VAL A N 1
ATOM 773 C CA . VAL A 1 98 ? 13.325 2.013 -3.976 1.00 88.75 98 VAL A CA 1
ATOM 774 C C . VAL A 1 98 ? 14.515 2.294 -4.907 1.00 88.75 98 VAL A C 1
ATOM 776 O O . VAL A 1 98 ? 14.369 3.161 -5.766 1.00 88.75 98 VAL A O 1
ATOM 779 N N . PRO A 1 99 ? 15.658 1.578 -4.839 1.00 89.56 99 PRO A N 1
ATOM 780 C CA . PRO A 1 99 ? 16.776 1.841 -5.748 1.00 89.56 99 PRO A CA 1
ATOM 781 C C . PRO A 1 99 ? 16.412 1.643 -7.228 1.00 89.56 99 PRO A C 1
ATOM 783 O O . PRO A 1 99 ? 16.844 2.413 -8.082 1.00 89.56 99 PRO A O 1
ATOM 786 N N . GLN A 1 100 ? 15.588 0.638 -7.536 1.00 88.38 100 GLN A N 1
ATOM 787 C CA . GLN A 1 100 ? 15.145 0.341 -8.902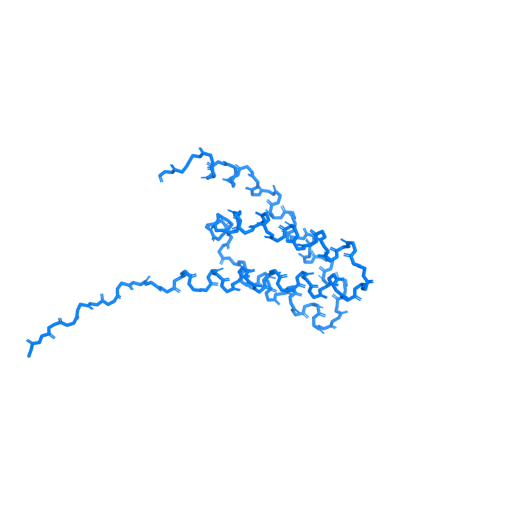 1.00 88.38 100 GLN A CA 1
ATOM 788 C C . GLN A 1 100 ? 14.119 1.370 -9.392 1.00 88.38 100 GLN A C 1
ATOM 790 O O . GLN A 1 100 ? 14.215 1.839 -10.524 1.00 88.38 100 GLN A O 1
ATOM 795 N N . LEU A 1 101 ? 13.190 1.781 -8.522 1.00 85.50 101 LEU A N 1
ATOM 796 C CA . LEU A 1 101 ? 12.221 2.843 -8.802 1.00 85.50 101 LEU A CA 1
ATOM 797 C C . LEU A 1 101 ? 12.919 4.176 -9.097 1.00 85.50 101 LEU A C 1
ATOM 799 O O . LEU A 1 101 ? 12.591 4.837 -10.075 1.00 85.50 101 LEU A O 1
ATOM 803 N N . VAL A 1 102 ? 13.920 4.551 -8.294 1.00 86.25 102 VAL A N 1
ATOM 804 C CA . VAL A 1 102 ? 14.710 5.777 -8.501 1.00 86.25 102 VAL A CA 1
ATOM 805 C C . VAL A 1 102 ? 15.460 5.735 -9.833 1.00 86.25 102 VAL A C 1
ATOM 807 O O . VAL A 1 102 ? 15.511 6.747 -10.532 1.00 86.25 102 VAL A O 1
ATOM 810 N N . ASN A 1 103 ? 16.009 4.578 -10.214 1.00 86.50 103 ASN A N 1
ATOM 811 C CA . ASN A 1 103 ? 16.664 4.420 -11.512 1.00 86.50 103 ASN A CA 1
ATOM 812 C C . ASN A 1 103 ? 15.679 4.585 -12.675 1.00 86.50 103 ASN A C 1
ATOM 814 O O . ASN A 1 103 ? 15.985 5.335 -13.597 1.00 86.50 103 ASN A O 1
ATOM 818 N N . LEU A 1 104 ? 14.500 3.959 -12.606 1.00 83.56 104 LEU A N 1
ATOM 819 C CA . LEU A 1 104 ? 13.459 4.076 -13.635 1.00 83.56 104 LEU A CA 1
ATOM 820 C C . LEU A 1 104 ? 12.924 5.507 -13.779 1.00 83.56 104 LEU A C 1
ATOM 822 O O . LEU A 1 104 ? 12.689 5.961 -14.893 1.00 83.56 104 LEU A O 1
ATOM 826 N N . ILE A 1 105 ? 12.748 6.221 -12.664 1.00 81.50 105 ILE A N 1
ATOM 827 C CA . ILE A 1 105 ? 12.230 7.597 -12.666 1.00 81.50 105 ILE A CA 1
ATOM 828 C C . ILE A 1 105 ? 13.263 8.584 -13.232 1.00 81.50 105 ILE A C 1
ATOM 830 O O . ILE A 1 105 ? 12.897 9.492 -13.973 1.00 81.50 105 ILE A O 1
ATOM 834 N N . ASN A 1 106 ? 14.547 8.426 -12.887 1.00 78.69 106 ASN A N 1
ATOM 835 C CA . ASN A 1 106 ? 15.600 9.372 -13.284 1.00 78.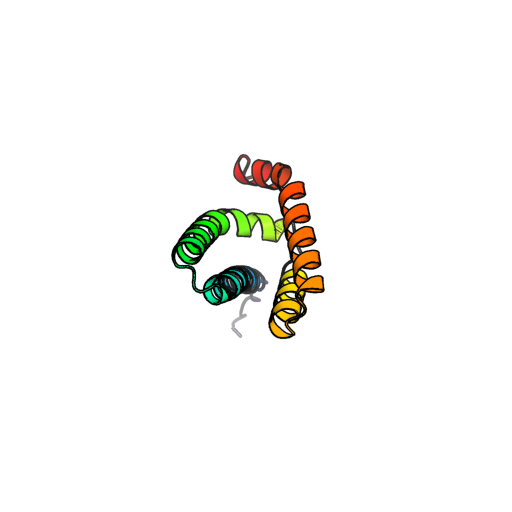69 106 ASN A CA 1
ATOM 836 C C . ASN A 1 106 ? 16.254 9.054 -14.637 1.00 78.69 106 ASN A C 1
ATOM 838 O O . ASN A 1 106 ? 16.882 9.935 -15.219 1.00 78.69 106 ASN A O 1
ATOM 842 N N . HIS A 1 107 ? 16.120 7.823 -15.134 1.00 70.81 107 HIS A N 1
ATOM 843 C CA . HIS A 1 107 ? 16.624 7.403 -16.443 1.00 70.81 107 HIS A CA 1
ATOM 844 C C . HIS A 1 107 ? 15.502 6.739 -17.254 1.00 70.81 107 HIS A C 1
ATOM 846 O O . HIS A 1 107 ? 15.550 5.530 -17.492 1.00 70.81 107 HIS A O 1
ATOM 852 N N . PRO A 1 108 ? 14.473 7.504 -17.663 1.00 60.97 108 PRO A N 1
ATOM 853 C CA . PRO A 1 108 ? 13.467 6.993 -18.580 1.00 60.97 108 PRO A CA 1
ATOM 854 C C . PRO A 1 108 ? 14.155 6.697 -19.920 1.00 60.97 108 PRO A C 1
ATOM 856 O O . PRO A 1 108 ? 14.696 7.606 -20.551 1.00 60.97 108 PRO A O 1
ATOM 859 N N . HIS A 1 109 ? 14.206 5.422 -20.306 1.00 53.31 109 HIS A N 1
ATOM 860 C CA . HIS A 1 109 ? 14.618 5.015 -21.650 1.00 53.31 109 HIS A CA 1
ATOM 861 C C . HIS A 1 109 ? 13.592 5.451 -22.697 1.00 53.31 109 HIS A C 1
ATOM 863 O O . HIS A 1 109 ? 12.378 5.379 -22.394 1.00 53.31 109 HIS A O 1
#

pLDDT: mean 83.0, std 15.35, range [41.0, 96.56]

Sequence (109 aa):
MTDVPPLSPHGSLGEEAQVTVATERLFCEVVNGLQNPLLSRQMARMNEIMRQVRPYEAALIPDRAQELDALARAWADRDMARLETLLQAYFDRRKALVPQLVNLINHPH

Foldseek 3Di:
DDDDDDDDPPPPPVVLVVLLVLVLVLCLVVQVVVVDPVSNVVSVVVSVVCVVQSVVVVVVPVCSSVLSVQLVVCVVVVVVVSNVVSVVVVVVVVVVCVVVSVCCVVDPD

Secondary structure (DSSP, 8-state):
--PPPP-----HHHHHHHHHHHHHHHHHHHHHTTT-HHHHHHHHHHHHHHHHHHHHHHHH-TTHHHHHHHHHHHHHTT-HHHHHHHHHHHHHHHHHHHHHHHHHHHS--

Organism: Asticcacaulis excentricus (strain ATCC 15261 / DSM 4724 / KCTC 12464 / NCIMB 9791 / VKM B-1370 / CB 48) (NCBI:txid573065)